Protein AF-A0A918L9H4-F1 (afdb_monomer)

Secondary structure (DSSP, 8-state):
--PPP---SB-TTSPBPHHHHHHHHHHHHHHHHHHHHHHHHHHHHHHHHHHHHHHHHHHHHHHHHHHHHHHT-

pLDDT: mean 88.86, std 13.87, range [36.16, 98.44]

Mean predicted aligned error: 9.56 Å

Foldseek 3Di:
DDDDPPDDQADPVGHGDPVNVVVVVVVVVVVVVVVVVVVVVVVVVVVVVVVVVVVVVVVVVVVVVVVCVVVVD

Organism: NCBI:txid1816

Sequence (73 aa):
MSEHPPQGDYDESGVPSLDYVRDKIEGRFATSTGATELAEAGHEAAEIDKRLAEREKAGADRLAEIRRAMRGE

Solvent-accessible surface area (backbone atoms only — not comparable to full-atom values): 4272 Å² total; per-residue (Å²): 133,86,84,74,74,88,78,56,63,43,49,99,86,66,52,65,36,72,63,51,54,48,54,53,50,53,53,51,50,54,48,55,55,52,51,51,55,51,53,53,52,52,55,54,51,53,52,52,54,48,54,50,52,52,50,51,48,53,51,51,52,52,52,52,51,52,56,32,56,75,70,74,99

Structure (mmCIF, N/CA/C/O backbone):
data_AF-A0A918L9H4-F1
#
_entry.id   AF-A0A918L9H4-F1
#
loop_
_atom_site.group_PDB
_atom_site.id
_atom_site.type_symbol
_atom_site.label_atom_id
_atom_site.label_alt_id
_atom_site.label_comp_id
_atom_site.label_asym_id
_atom_site.label_entity_id
_atom_site.label_seq_id
_atom_site.pdbx_PDB_ins_code
_atom_site.Cartn_x
_atom_site.Cartn_y
_atom_site.Cartn_z
_atom_site.occupancy
_atom_site.B_iso_or_equiv
_atom_site.auth_seq_id
_atom_site.auth_comp_id
_atom_site.auth_asym_id
_atom_site.auth_atom_id
_atom_site.pdbx_PDB_model_num
ATOM 1 N N . MET A 1 1 ? 32.567 9.544 -42.844 1.00 36.16 1 MET A N 1
ATOM 2 C CA . MET A 1 1 ? 31.644 9.488 -41.695 1.00 36.16 1 MET A CA 1
ATOM 3 C C . MET A 1 1 ? 30.381 8.843 -42.220 1.00 36.16 1 MET A C 1
ATOM 5 O O . MET A 1 1 ? 29.734 9.448 -43.061 1.00 36.16 1 MET A O 1
ATOM 9 N N . SER A 1 2 ? 30.132 7.580 -41.878 1.00 43.97 2 SER A N 1
ATOM 10 C CA . SER A 1 2 ? 28.890 6.918 -42.282 1.00 43.97 2 SER A CA 1
ATOM 11 C C . SER A 1 2 ? 27.819 7.312 -41.278 1.00 43.97 2 SER A C 1
ATOM 13 O O . SER A 1 2 ? 27.872 6.886 -40.128 1.00 43.97 2 SER A O 1
ATOM 15 N N . GLU A 1 3 ? 26.910 8.177 -41.713 1.00 46.19 3 GLU A N 1
ATOM 16 C CA . GLU A 1 3 ? 25.665 8.482 -41.016 1.00 46.19 3 GLU A CA 1
ATOM 17 C C . GLU A 1 3 ? 24.849 7.183 -40.947 1.00 46.19 3 GLU A C 1
ATOM 19 O O . GLU A 1 3 ? 24.516 6.600 -41.983 1.00 46.19 3 GLU A O 1
ATOM 24 N N . HIS A 1 4 ? 24.595 6.676 -39.744 1.00 49.31 4 HIS A N 1
ATOM 25 C CA . HIS A 1 4 ? 23.721 5.525 -39.555 1.00 49.31 4 HIS A CA 1
ATOM 26 C C . HIS A 1 4 ? 22.279 6.046 -39.408 1.00 49.31 4 HIS A C 1
ATOM 28 O O . HIS A 1 4 ? 22.076 6.994 -38.646 1.00 49.31 4 HIS A O 1
ATOM 34 N N . PRO A 1 5 ? 21.286 5.499 -40.137 1.00 53.66 5 PRO A N 1
ATOM 35 C CA . PRO A 1 5 ? 19.890 5.919 -40.001 1.00 53.66 5 PRO A CA 1
ATOM 36 C C . PRO A 1 5 ? 19.394 5.694 -38.560 1.00 53.66 5 PRO A C 1
ATOM 38 O O . PRO A 1 5 ? 19.977 4.864 -37.857 1.00 53.66 5 PRO A O 1
ATOM 41 N N . PRO A 1 6 ? 18.339 6.398 -38.096 1.00 58.12 6 PRO A N 1
ATOM 42 C CA . PRO A 1 6 ? 17.787 6.166 -36.764 1.00 58.12 6 PRO A CA 1
ATOM 43 C C . PRO A 1 6 ? 17.388 4.692 -36.642 1.00 58.12 6 PRO A C 1
ATOM 45 O O . PRO A 1 6 ? 16.502 4.218 -37.352 1.00 58.12 6 PRO A O 1
ATOM 48 N N . GLN A 1 7 ? 18.098 3.958 -35.786 1.00 63.56 7 GLN A N 1
ATOM 49 C CA . GLN A 1 7 ? 17.826 2.552 -35.513 1.00 63.56 7 GLN A CA 1
ATOM 50 C C . GLN A 1 7 ? 16.476 2.483 -34.804 1.00 63.56 7 GLN A C 1
ATOM 52 O O . GLN A 1 7 ? 16.309 3.069 -33.736 1.00 63.56 7 GLN A O 1
ATOM 57 N N . GLY A 1 8 ? 15.498 1.807 -35.408 1.00 76.06 8 GLY A N 1
ATOM 58 C CA . GLY A 1 8 ? 14.310 1.396 -34.667 1.00 76.06 8 GLY A CA 1
ATOM 59 C C . GLY A 1 8 ? 14.696 0.443 -33.530 1.00 76.06 8 GLY A C 1
ATOM 60 O O . GLY A 1 8 ? 15.784 -0.133 -33.538 1.00 76.06 8 GLY A O 1
ATOM 61 N N . ASP A 1 9 ? 13.791 0.240 -32.570 1.00 88.50 9 ASP A N 1
ATOM 62 C CA . ASP A 1 9 ? 13.989 -0.703 -31.454 1.00 88.50 9 ASP A CA 1
ATOM 63 C C . ASP A 1 9 ? 14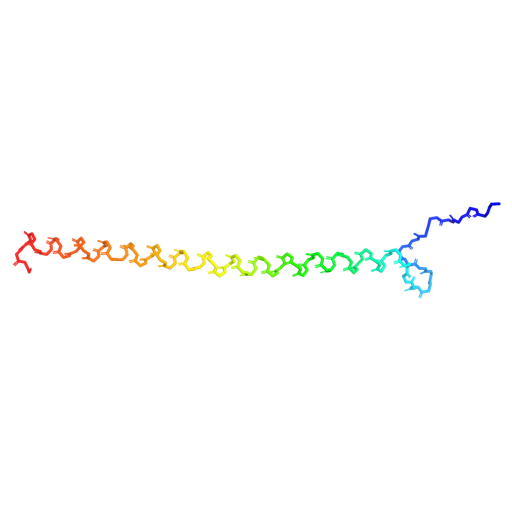.343 -2.125 -31.925 1.00 88.50 9 ASP A C 1
ATOM 65 O O . ASP A 1 9 ? 14.999 -2.876 -31.203 1.00 88.50 9 ASP A O 1
ATOM 69 N N . TYR A 1 10 ? 13.926 -2.473 -33.147 1.00 92.31 10 TYR A N 1
ATOM 70 C CA . TYR A 1 10 ? 14.167 -3.740 -33.823 1.00 92.31 10 TYR A CA 1
ATOM 71 C C . TYR A 1 10 ? 14.649 -3.513 -35.258 1.00 92.31 10 TYR A C 1
ATOM 73 O O . TYR A 1 10 ? 14.202 -2.576 -35.926 1.00 92.31 10 TYR A O 1
ATOM 81 N N . ASP A 1 11 ? 15.514 -4.402 -35.746 1.00 90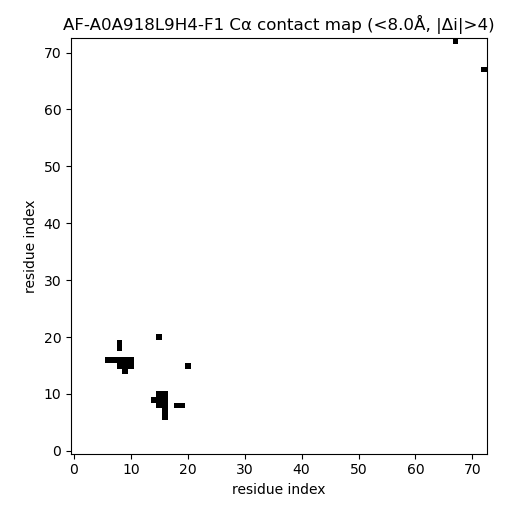.19 11 ASP A N 1
ATOM 82 C CA . ASP A 1 11 ? 15.84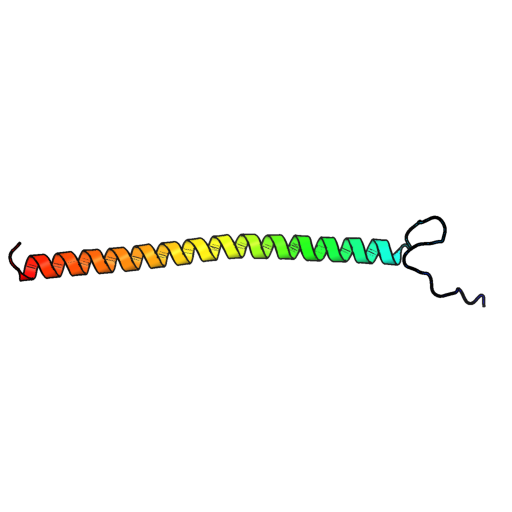5 -4.487 -37.168 1.00 90.19 11 ASP A CA 1
ATOM 83 C C . ASP A 1 11 ? 14.744 -5.196 -37.984 1.00 90.19 11 ASP A C 1
ATOM 85 O O . ASP A 1 11 ? 13.767 -5.718 -37.443 1.00 90.19 11 ASP A O 1
ATOM 89 N N . GLU A 1 12 ? 14.899 -5.233 -39.310 1.00 90.25 12 GLU A N 1
ATOM 90 C CA . GLU A 1 12 ? 13.926 -5.851 -40.227 1.00 90.25 12 GLU A CA 1
ATOM 91 C C . GLU A 1 12 ? 13.737 -7.362 -39.999 1.00 90.25 12 GLU A C 1
ATOM 93 O O . GLU A 1 12 ? 12.716 -7.926 -40.395 1.00 90.25 12 GLU A O 1
ATOM 98 N N . SER A 1 13 ? 14.698 -8.023 -39.346 1.00 93.19 13 SER A N 1
ATOM 99 C CA . SER A 1 13 ? 14.619 -9.435 -38.964 1.00 93.19 13 SER A CA 1
ATOM 100 C C . SER A 1 13 ? 14.037 -9.656 -37.561 1.00 93.19 13 SER A C 1
ATOM 102 O O . SER A 1 13 ? 13.849 -10.801 -37.145 1.00 93.19 13 SER A O 1
ATOM 104 N N . GLY A 1 14 ? 13.705 -8.575 -36.847 1.00 91.88 14 GLY A N 1
ATOM 105 C CA . GLY A 1 14 ? 13.140 -8.605 -35.502 1.00 91.88 14 GLY A CA 1
ATOM 106 C C . GLY A 1 14 ? 14.177 -8.751 -34.388 1.00 91.88 14 GLY A C 1
ATOM 107 O O . GLY A 1 14 ? 13.812 -9.130 -33.272 1.00 91.88 14 GLY A O 1
ATOM 108 N N . VAL A 1 15 ? 15.456 -8.468 -34.647 1.00 94.62 15 VAL A N 1
ATOM 109 C CA . VAL A 1 15 ? 16.498 -8.461 -33.610 1.00 94.62 15 VAL A CA 1
ATOM 110 C C . VAL A 1 15 ? 16.494 -7.102 -32.908 1.00 94.62 15 VAL A C 1
ATOM 112 O O . VAL A 1 15 ? 16.570 -6.075 -33.585 1.00 94.62 15 VAL A O 1
ATOM 115 N N . PRO A 1 16 ? 16.390 -7.059 -31.567 1.00 93.25 16 PRO A N 1
ATOM 116 C CA . PRO A 1 16 ? 16.361 -5.799 -30.843 1.00 93.25 16 PRO A CA 1
ATOM 117 C C . PRO A 1 16 ? 17.734 -5.125 -30.807 1.00 93.25 16 PRO A C 1
ATOM 119 O O . PRO A 1 16 ? 18.772 -5.793 -30.755 1.00 93.25 16 PRO A O 1
ATOM 122 N N . SER A 1 17 ? 17.734 -3.795 -30.744 1.00 92.38 17 SER A N 1
ATOM 123 C CA . SER A 1 17 ? 18.949 -3.029 -30.476 1.00 92.38 17 SER A CA 1
ATOM 124 C C . SER A 1 17 ? 19.455 -3.270 -29.046 1.00 92.38 17 SER A C 1
ATOM 126 O O . SER A 1 17 ? 18.702 -3.630 -28.134 1.00 92.38 17 SER A O 1
ATOM 128 N N . LEU A 1 18 ? 20.758 -3.063 -28.830 1.00 93.75 18 LEU A N 1
ATOM 129 C CA . LEU A 1 18 ? 21.349 -3.181 -27.494 1.00 93.75 18 LEU A CA 1
ATOM 130 C C . LEU A 1 18 ? 20.739 -2.169 -26.514 1.00 93.75 18 LEU A C 1
ATOM 132 O O . LEU A 1 18 ? 20.501 -2.514 -25.356 1.00 93.75 18 LEU A O 1
ATOM 136 N N . ASP A 1 19 ? 20.473 -0.952 -26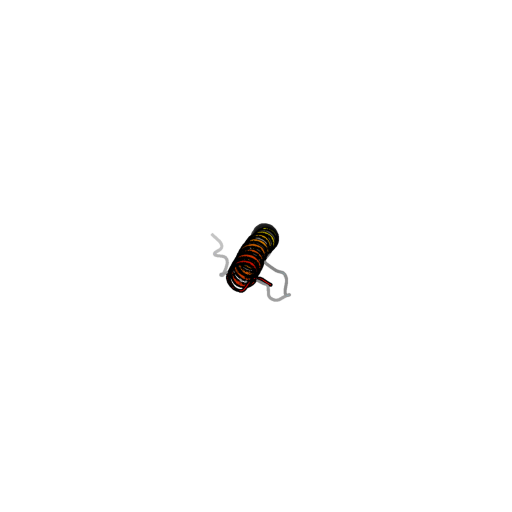.987 1.00 93.12 19 ASP A N 1
ATOM 137 C CA . ASP A 1 19 ? 19.890 0.116 -26.176 1.00 93.12 19 ASP A CA 1
ATOM 138 C C . ASP A 1 19 ? 18.462 -0.244 -25.752 1.00 93.12 19 ASP A C 1
ATOM 140 O O . ASP A 1 19 ? 18.143 -0.174 -24.568 1.00 93.12 19 ASP A O 1
ATOM 144 N N . TYR A 1 20 ? 17.644 -0.787 -26.662 1.00 93.88 20 TYR A N 1
ATOM 145 C CA . TYR A 1 20 ? 16.293 -1.246 -26.329 1.00 93.88 20 TYR A CA 1
ATOM 146 C C . TYR A 1 20 ? 16.292 -2.352 -25.262 1.00 93.88 20 TYR A C 1
ATOM 148 O O . TYR A 1 20 ? 15.490 -2.341 -24.321 1.00 93.88 20 TYR A O 1
ATOM 156 N N . VAL A 1 21 ? 17.207 -3.321 -25.374 1.00 95.88 21 VAL A N 1
ATOM 157 C CA . VAL A 1 21 ? 17.350 -4.383 -24.366 1.00 95.88 21 VAL A CA 1
ATOM 158 C C . VAL A 1 21 ? 17.792 -3.807 -23.021 1.00 95.88 21 VAL A C 1
ATOM 160 O O . VAL A 1 21 ? 17.256 -4.221 -21.988 1.00 95.88 21 VAL A O 1
ATOM 163 N N . ARG A 1 22 ? 18.735 -2.859 -23.016 1.00 95.81 22 ARG A N 1
ATOM 164 C CA . ARG A 1 22 ? 19.205 -2.194 -21.795 1.00 95.81 22 ARG A CA 1
ATOM 165 C C . ARG A 1 22 ? 18.065 -1.459 -21.100 1.00 95.81 22 ARG A C 1
ATOM 167 O O . ARG A 1 22 ? 17.790 -1.768 -19.941 1.00 95.81 22 ARG A O 1
ATOM 174 N N . ASP A 1 23 ? 17.345 -0.609 -21.822 1.00 95.62 23 ASP A N 1
ATOM 175 C CA . ASP A 1 23 ? 16.204 0.143 -21.294 1.00 95.62 23 ASP A CA 1
ATOM 176 C C . ASP A 1 23 ? 15.138 -0.795 -20.716 1.00 95.62 23 ASP A C 1
ATOM 178 O O . ASP A 1 23 ? 14.578 -0.557 -19.640 1.00 95.62 23 ASP A O 1
ATOM 182 N N . LYS A 1 24 ? 14.882 -1.931 -21.380 1.00 95.88 24 LYS A N 1
ATOM 183 C CA . LYS A 1 24 ? 13.931 -2.933 -20.883 1.00 95.88 24 LYS A CA 1
ATOM 184 C C . LYS A 1 24 ? 14.391 -3.587 -19.581 1.00 95.88 24 LYS A C 1
ATOM 186 O O . LYS A 1 24 ? 13.554 -3.857 -18.715 1.00 95.88 24 LYS A O 1
ATOM 191 N N . ILE A 1 25 ? 15.681 -3.891 -19.451 1.00 97.06 25 ILE A N 1
ATOM 192 C CA . ILE A 1 25 ? 16.254 -4.487 -18.237 1.00 97.06 25 ILE A CA 1
ATOM 193 C C . ILE A 1 25 ? 16.204 -3.481 -17.092 1.00 97.06 25 ILE A C 1
ATOM 195 O O . ILE A 1 25 ? 15.711 -3.824 -16.019 1.00 97.06 25 ILE A O 1
ATOM 199 N N . GLU A 1 26 ? 16.643 -2.248 -17.327 1.00 96.44 26 GLU A N 1
ATOM 200 C CA . GLU A 1 26 ? 16.640 -1.182 -16.323 1.00 96.44 26 GLU A CA 1
ATOM 201 C C . GLU A 1 26 ? 15.217 -0.868 -15.853 1.00 96.44 26 GLU A C 1
ATOM 203 O O . GLU A 1 26 ? 14.957 -0.834 -14.649 1.00 96.44 26 GLU A O 1
ATOM 208 N N . GLY A 1 27 ? 14.259 -0.768 -16.780 1.00 95.69 27 GLY A N 1
ATOM 209 C CA . GLY A 1 27 ? 12.849 -0.576 -16.448 1.00 95.69 27 GLY A CA 1
ATOM 210 C C . GLY A 1 27 ? 12.265 -1.729 -15.625 1.00 95.69 27 GLY A C 1
ATOM 211 O O . GLY A 1 27 ? 11.543 -1.497 -14.651 1.00 95.69 27 GLY A O 1
ATOM 212 N N . ARG A 1 28 ? 12.596 -2.985 -15.961 1.00 94.94 28 ARG A N 1
ATOM 213 C CA . ARG A 1 28 ? 12.166 -4.156 -15.173 1.00 94.94 28 ARG A CA 1
ATOM 214 C C . ARG A 1 28 ? 12.801 -4.176 -13.790 1.00 94.94 28 ARG A C 1
ATOM 216 O O . ARG A 1 28 ? 12.103 -4.474 -12.825 1.00 94.94 28 ARG A O 1
ATOM 223 N N . PHE A 1 29 ? 14.084 -3.848 -13.694 1.00 94.62 29 PHE A N 1
ATOM 224 C CA . PHE A 1 29 ? 14.801 -3.787 -12.428 1.00 94.62 29 PHE A CA 1
ATOM 225 C C . PHE A 1 29 ? 14.190 -2.724 -11.508 1.00 94.62 29 PHE A C 1
ATOM 227 O O . PHE A 1 29 ? 13.759 -3.057 -10.406 1.00 94.62 29 PHE A O 1
ATOM 234 N N . ALA A 1 30 ? 14.027 -1.491 -11.997 1.00 93.44 30 ALA A N 1
ATOM 235 C CA . ALA A 1 30 ? 13.388 -0.409 -11.250 1.00 93.44 30 ALA A CA 1
ATOM 236 C C . ALA A 1 30 ? 11.967 -0.781 -10.789 1.00 93.44 30 ALA A C 1
ATOM 238 O O . ALA A 1 30 ? 11.614 -0.575 -9.628 1.00 93.44 30 ALA A O 1
ATOM 239 N N . THR A 1 31 ? 11.174 -1.405 -11.669 1.00 93.19 31 THR A N 1
ATOM 240 C CA . THR A 1 31 ? 9.825 -1.887 -11.323 1.00 93.19 31 THR A CA 1
ATOM 241 C C . THR A 1 31 ? 9.868 -2.958 -10.233 1.00 93.19 31 THR A C 1
ATOM 243 O O . THR A 1 31 ? 9.053 -2.92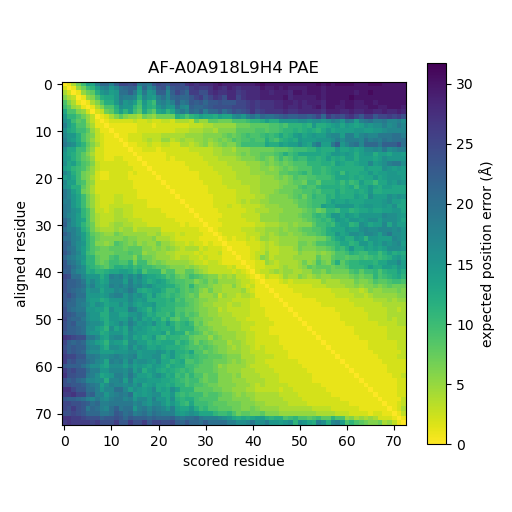4 -9.317 1.00 93.19 31 THR A O 1
ATOM 246 N N . SER A 1 32 ? 10.803 -3.912 -10.309 1.00 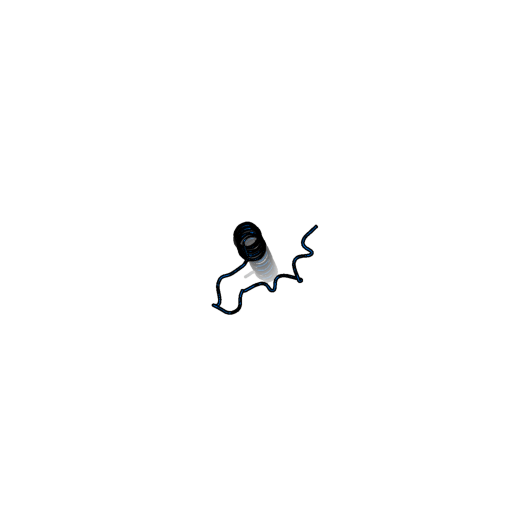89.75 32 SER A N 1
ATOM 247 C CA . SER A 1 32 ? 10.911 -4.994 -9.321 1.00 89.75 32 SER A CA 1
ATOM 248 C C . SER A 1 32 ? 11.283 -4.483 -7.927 1.00 89.75 32 SER A C 1
ATOM 250 O O . SER A 1 32 ? 10.713 -4.937 -6.933 1.00 89.75 32 SER A O 1
ATOM 252 N N . THR A 1 33 ? 12.166 -3.486 -7.862 1.00 89.56 33 THR A N 1
ATOM 253 C CA . THR A 1 33 ? 12.531 -2.816 -6.613 1.00 89.56 33 THR A CA 1
ATOM 254 C C . THR A 1 33 ? 11.318 -2.101 -6.020 1.00 89.56 33 THR A C 1
ATOM 256 O O . THR A 1 33 ? 10.923 -2.403 -4.897 1.00 89.56 33 THR A O 1
ATOM 259 N N . GLY A 1 34 ? 10.640 -1.254 -6.804 1.00 87.94 34 GLY A N 1
ATOM 260 C CA . GLY A 1 34 ? 9.467 -0.514 -6.323 1.00 87.94 34 GLY A CA 1
ATOM 261 C C . GLY A 1 34 ? 8.273 -1.404 -5.954 1.00 87.94 34 GLY A C 1
ATOM 262 O O . GLY A 1 34 ? 7.527 -1.093 -5.029 1.00 87.94 34 GLY A O 1
ATOM 263 N N . ALA A 1 35 ? 8.090 -2.542 -6.632 1.00 88.31 35 ALA A N 1
ATOM 264 C CA . ALA A 1 35 ? 7.033 -3.497 -6.297 1.00 88.31 35 ALA A CA 1
ATOM 265 C C . ALA A 1 35 ? 7.246 -4.145 -4.920 1.00 88.31 35 ALA A C 1
ATOM 267 O O . ALA A 1 35 ? 6.273 -4.402 -4.211 1.00 88.31 35 ALA A O 1
ATOM 268 N N . THR A 1 36 ? 8.503 -4.389 -4.540 1.00 83.38 36 THR A N 1
ATOM 269 C CA . THR A 1 36 ? 8.848 -4.951 -3.226 1.00 83.38 36 THR A CA 1
ATOM 270 C C . THR A 1 36 ? 8.548 -3.941 -2.120 1.00 83.38 36 THR A C 1
ATOM 272 O O . THR A 1 36 ? 7.837 -4.269 -1.174 1.00 83.38 36 THR A O 1
ATOM 275 N N . GLU A 1 37 ? 8.979 -2.690 -2.298 1.00 84.50 37 GLU A N 1
ATOM 276 C CA . GLU A 1 37 ? 8.694 -1.588 -1.366 1.00 84.50 37 GLU A CA 1
ATOM 277 C C . GLU A 1 37 ? 7.182 -1.365 -1.184 1.00 84.50 37 GLU A C 1
ATOM 279 O O . GLU A 1 37 ? 6.696 -1.202 -0.064 1.00 84.50 37 GLU A O 1
ATOM 284 N N . LEU A 1 38 ? 6.408 -1.412 -2.275 1.00 87.12 38 LEU A N 1
ATOM 285 C CA . LEU A 1 38 ? 4.951 -1.262 -2.223 1.00 87.12 38 LEU A CA 1
ATOM 286 C C . LEU A 1 38 ? 4.269 -2.423 -1.484 1.00 87.12 38 LEU A C 1
ATOM 288 O O . LEU A 1 38 ? 3.316 -2.200 -0.735 1.00 87.12 38 LEU A O 1
ATOM 292 N N . ALA A 1 39 ? 4.734 -3.657 -1.695 1.00 83.31 39 ALA A N 1
ATOM 293 C CA . ALA A 1 39 ? 4.205 -4.824 -0.996 1.00 83.31 39 ALA A CA 1
ATOM 294 C C . ALA A 1 39 ? 4.464 -4.732 0.517 1.00 83.31 39 ALA A C 1
ATOM 296 O O . ALA A 1 39 ? 3.552 -4.968 1.312 1.00 83.31 39 ALA A O 1
ATOM 297 N N . GLU A 1 40 ? 5.673 -4.330 0.915 1.00 82.38 40 GLU A N 1
ATOM 298 C CA . GLU A 1 40 ? 6.034 -4.103 2.319 1.00 82.38 40 GLU A CA 1
ATOM 299 C C . GLU A 1 40 ? 5.179 -2.998 2.957 1.00 82.38 40 GLU A C 1
ATOM 301 O O . GLU A 1 40 ? 4.594 -3.212 4.023 1.00 82.38 40 GLU A O 1
ATOM 306 N N . ALA A 1 41 ? 5.007 -1.865 2.271 1.00 84.81 41 ALA A N 1
ATOM 307 C CA . ALA A 1 41 ? 4.147 -0.775 2.734 1.00 84.81 41 ALA A CA 1
ATOM 308 C C . ALA A 1 41 ? 2.683 -1.220 2.927 1.00 84.81 41 ALA A C 1
ATOM 310 O O . ALA A 1 41 ? 2.014 -0.786 3.868 1.00 84.81 41 ALA A O 1
ATOM 311 N N . GLY A 1 42 ? 2.183 -2.123 2.075 1.00 86.94 42 GLY A N 1
ATOM 312 C CA . GLY A 1 42 ? 0.842 -2.696 2.207 1.00 86.94 42 GLY A CA 1
ATOM 313 C C . GLY A 1 42 ? 0.655 -3.520 3.487 1.00 86.94 42 GLY A C 1
ATOM 314 O O . GLY A 1 42 ? -0.395 -3.435 4.127 1.00 86.94 42 GLY A O 1
ATOM 315 N N . HIS A 1 43 ? 1.675 -4.279 3.898 1.00 86.12 43 HIS A N 1
ATOM 316 C CA . HIS A 1 43 ? 1.646 -5.031 5.156 1.00 86.12 43 HIS A CA 1
ATOM 317 C C . HIS A 1 43 ? 1.642 -4.111 6.382 1.00 86.12 43 HIS A C 1
ATOM 319 O O . HIS A 1 43 ? 0.875 -4.345 7.318 1.00 86.12 43 HIS A O 1
ATOM 325 N N . GLU A 1 44 ? 2.460 -3.058 6.377 1.00 88.06 44 GLU A N 1
ATOM 326 C CA . GLU A 1 44 ? 2.491 -2.079 7.467 1.00 88.06 44 GLU A CA 1
ATOM 327 C C . GLU A 1 44 ? 1.149 -1.342 7.604 1.00 88.06 44 GLU A C 1
ATOM 329 O O . GLU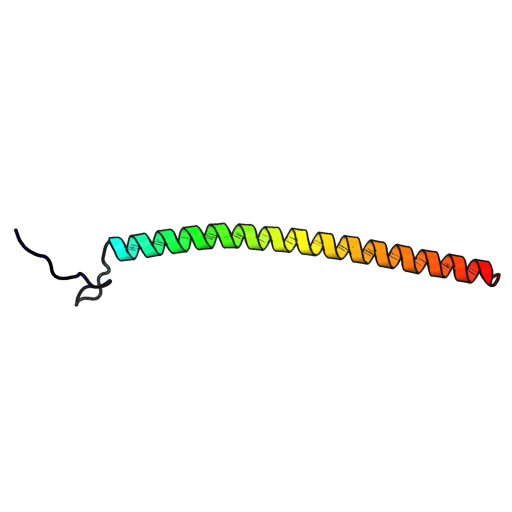 A 1 44 ? 0.622 -1.222 8.713 1.00 88.06 44 GLU A O 1
ATOM 334 N N . ALA A 1 45 ? 0.552 -0.927 6.482 1.00 88.06 45 ALA A N 1
ATOM 335 C CA . ALA A 1 45 ? -0.761 -0.285 6.468 1.00 88.06 45 ALA A CA 1
ATOM 336 C C . ALA A 1 45 ? -1.850 -1.185 7.081 1.00 88.06 45 ALA A C 1
ATOM 338 O O . ALA A 1 45 ? -2.607 -0.739 7.944 1.00 88.06 45 ALA A O 1
ATOM 339 N N . ALA A 1 46 ? -1.878 -2.470 6.711 1.00 92.50 46 ALA A N 1
ATOM 340 C CA . ALA A 1 46 ? -2.843 -3.425 7.252 1.00 92.50 46 ALA A CA 1
ATOM 341 C C . ALA A 1 46 ? -2.706 -3.616 8.777 1.00 92.50 46 ALA A C 1
ATOM 343 O O . ALA A 1 46 ? -3.709 -3.728 9.486 1.00 92.50 46 ALA A O 1
ATOM 344 N N . GLU A 1 47 ? -1.480 -3.630 9.305 1.00 94.94 47 GLU A N 1
ATOM 345 C CA . GLU A 1 47 ? -1.249 -3.717 10.752 1.00 94.94 47 GLU A CA 1
ATOM 346 C C . GLU A 1 47 ? -1.666 -2.437 11.492 1.00 94.94 47 GLU A C 1
ATOM 348 O O . GLU A 1 47 ? -2.201 -2.515 12.602 1.00 94.94 47 GLU A O 1
ATOM 353 N N . ILE A 1 48 ? -1.478 -1.259 10.891 1.00 95.12 48 ILE A N 1
ATOM 354 C CA . ILE A 1 48 ? -1.962 0.011 11.455 1.00 95.12 48 ILE A CA 1
ATOM 355 C C . ILE A 1 48 ? -3.493 0.017 11.529 1.00 95.12 48 ILE A C 1
ATOM 357 O O . ILE A 1 48 ? -4.046 0.315 12.594 1.00 95.12 48 ILE A O 1
ATOM 361 N N . ASP A 1 49 ? -4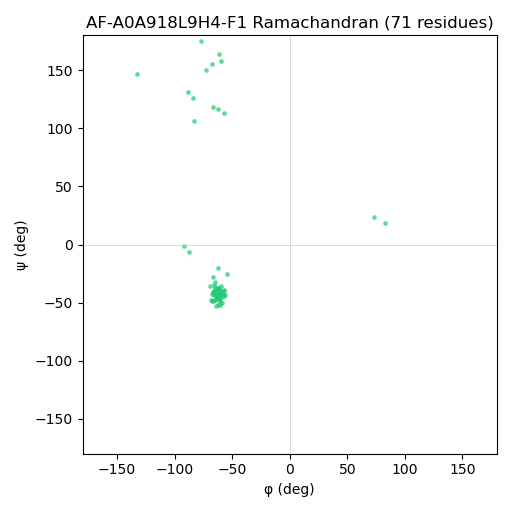.173 -0.372 10.449 1.00 94.56 49 ASP A N 1
ATOM 362 C CA . ASP A 1 49 ? -5.637 -0.451 10.399 1.00 94.56 49 ASP A CA 1
ATOM 363 C C . ASP A 1 49 ? -6.180 -1.423 11.451 1.00 94.56 49 ASP A C 1
ATOM 365 O O . ASP A 1 49 ? -7.131 -1.115 12.178 1.00 94.56 49 ASP A O 1
ATOM 369 N N . LYS A 1 50 ? -5.526 -2.579 11.608 1.00 97.19 50 LYS A N 1
ATOM 370 C CA . LYS A 1 50 ? -5.874 -3.563 12.635 1.00 97.19 50 LYS A CA 1
ATOM 371 C C . LYS A 1 50 ? -5.748 -2.988 14.047 1.00 97.19 50 LYS A C 1
ATOM 373 O O . LYS A 1 50 ? -6.680 -3.117 14.841 1.00 97.19 50 LYS A O 1
ATOM 378 N N . ARG A 1 51 ? -4.636 -2.315 14.363 1.00 97.00 51 ARG A N 1
ATOM 379 C CA . ARG A 1 51 ? -4.431 -1.677 15.679 1.00 97.00 51 ARG A CA 1
ATOM 380 C C . ARG A 1 51 ? -5.473 -0.596 15.959 1.00 97.00 51 ARG A C 1
ATOM 382 O O . ARG A 1 51 ? -5.920 -0.455 17.099 1.00 97.00 51 ARG A O 1
ATOM 389 N N . LEU A 1 52 ? -5.873 0.166 14.941 1.00 97.56 52 LEU A N 1
ATOM 390 C CA . LEU A 1 52 ? -6.921 1.175 15.076 1.00 97.56 52 LEU A CA 1
ATOM 391 C C . LEU A 1 52 ? -8.278 0.527 15.380 1.00 97.56 52 LEU A C 1
ATOM 393 O O . LEU A 1 52 ? -8.933 0.929 16.343 1.00 97.56 52 LEU A O 1
ATOM 397 N N . ALA A 1 53 ? -8.652 -0.516 14.636 1.00 98.06 53 ALA A N 1
ATOM 398 C CA . ALA A 1 53 ? -9.891 -1.260 14.855 1.00 98.06 53 ALA A CA 1
ATOM 399 C C . ALA A 1 53 ? -9.946 -1.906 16.253 1.00 98.06 53 ALA A C 1
ATOM 401 O O . ALA A 1 53 ? -10.973 -1.848 16.933 1.00 98.06 53 ALA A O 1
ATOM 402 N N . GLU A 1 54 ? -8.834 -2.475 16.725 1.00 98.25 54 GLU A N 1
ATOM 403 C CA . GLU A 1 54 ? -8.717 -3.013 18.087 1.00 98.25 54 GLU A CA 1
ATOM 404 C C . GLU A 1 54 ? -8.922 -1.920 19.147 1.00 98.25 54 GLU A C 1
ATOM 406 O O . GLU A 1 54 ? -9.662 -2.126 20.114 1.00 98.25 54 GLU A O 1
ATOM 411 N N . ARG A 1 55 ? -8.330 -0.734 18.948 1.00 98.00 55 ARG A N 1
ATOM 412 C CA . ARG A 1 55 ? -8.501 0.416 19.850 1.00 98.00 55 ARG A CA 1
ATOM 413 C C . ARG A 1 55 ? -9.947 0.905 19.883 1.00 98.00 55 ARG A C 1
ATOM 415 O O . ARG A 1 55 ? -10.465 1.204 20.960 1.00 98.00 55 ARG A O 1
ATOM 422 N N . GLU A 1 56 ? -10.595 1.002 18.727 1.00 98.25 56 GLU A N 1
ATOM 423 C CA . GLU A 1 56 ? -11.998 1.412 18.620 1.00 98.25 56 GLU A CA 1
ATOM 424 C C . GLU A 1 56 ? -12.924 0.423 19.320 1.00 98.25 56 GLU A C 1
ATOM 426 O O . GLU A 1 56 ? -13.777 0.835 20.111 1.00 98.25 56 GLU A O 1
ATOM 431 N N . LYS A 1 57 ? -12.706 -0.880 19.109 1.00 98.38 57 LYS A N 1
ATOM 432 C CA . LYS A 1 57 ? -13.455 -1.935 19.791 1.00 98.38 57 LYS A CA 1
ATOM 433 C C . LYS A 1 57 ? -13.280 -1.858 21.306 1.00 98.38 57 LYS A C 1
ATOM 435 O O . LYS A 1 57 ? -14.275 -1.822 22.022 1.00 98.38 57 LYS A O 1
ATOM 440 N N . ALA A 1 58 ? -12.043 -1.759 21.793 1.00 98.44 58 ALA A N 1
ATOM 441 C CA . ALA A 1 58 ? -11.770 -1.640 23.225 1.00 98.44 58 ALA A CA 1
ATOM 442 C C . ALA A 1 58 ? -12.451 -0.402 23.839 1.00 98.44 58 ALA A C 1
ATOM 444 O O . ALA A 1 58 ? -13.016 -0.469 24.933 1.00 98.44 58 ALA A O 1
ATOM 445 N N . GLY A 1 59 ? -12.454 0.723 23.118 1.00 98.12 59 GLY A N 1
ATOM 446 C CA . GLY A 1 59 ? -13.184 1.925 23.520 1.00 98.12 59 GLY A CA 1
ATOM 447 C C . GLY A 1 59 ? -14.699 1.707 23.574 1.00 98.12 59 GLY A C 1
ATOM 448 O O . GLY A 1 59 ? -15.344 2.084 24.555 1.00 98.12 59 GLY A O 1
ATOM 449 N N . ALA A 1 60 ? -15.275 1.072 22.553 1.00 98.44 60 ALA A N 1
ATOM 450 C CA . ALA A 1 60 ? -16.702 0.765 22.489 1.00 98.44 60 ALA A CA 1
ATOM 451 C C . ALA A 1 60 ? -17.144 -0.188 23.613 1.00 98.44 60 ALA A C 1
ATOM 453 O O . ALA A 1 60 ? -18.162 0.072 24.266 1.00 98.44 60 ALA A O 1
ATOM 454 N N . ASP A 1 61 ? -16.358 -1.232 23.877 1.00 98.44 61 ASP A N 1
ATOM 455 C CA . ASP A 1 61 ? -16.583 -2.195 24.956 1.00 98.44 61 ASP A CA 1
ATOM 456 C C . ASP A 1 61 ? -16.547 -1.489 26.315 1.00 98.44 61 ASP A C 1
ATOM 458 O O . ASP A 1 61 ? -17.488 -1.608 27.108 1.00 98.44 61 ASP A O 1
ATOM 462 N N . ARG A 1 62 ? -15.543 -0.633 26.544 1.00 98.19 62 ARG A N 1
ATOM 463 C CA . ARG A 1 62 ? -15.439 0.143 27.784 1.00 98.19 62 ARG A CA 1
ATOM 464 C C . ARG A 1 62 ? -16.620 1.092 27.985 1.00 98.19 62 ARG A C 1
ATOM 466 O O . ARG A 1 62 ? -17.141 1.218 29.093 1.00 98.19 62 ARG A O 1
ATOM 473 N N . LEU A 1 63 ? -17.081 1.750 26.923 1.00 98.44 63 LEU A N 1
ATOM 474 C CA . LEU A 1 63 ? -18.277 2.594 26.980 1.00 98.44 63 LEU A CA 1
ATOM 475 C C . LEU A 1 63 ? -19.539 1.774 27.279 1.00 98.44 63 LEU A C 1
ATOM 477 O O . LEU A 1 63 ? -20.424 2.248 27.993 1.00 98.44 63 LEU A O 1
ATOM 481 N N . ALA A 1 64 ? -19.643 0.554 26.750 1.00 98.12 64 ALA A N 1
ATOM 482 C CA . ALA A 1 64 ? -20.758 -0.339 27.044 1.00 98.12 64 ALA A CA 1
ATOM 483 C C . ALA A 1 64 ? -20.761 -0.787 28.513 1.00 98.12 64 ALA A C 1
ATOM 485 O O . ALA A 1 64 ? -21.826 -0.797 29.130 1.00 98.12 64 ALA A O 1
ATOM 486 N N . GLU A 1 65 ? -19.597 -1.100 29.084 1.00 97.94 65 GLU A N 1
ATOM 487 C CA . GLU A 1 65 ? -19.439 -1.387 30.517 1.00 97.94 65 GLU A CA 1
ATOM 488 C C . GLU A 1 65 ? -19.878 -0.209 31.389 1.00 97.94 65 GLU A C 1
ATOM 490 O O . GLU A 1 65 ? -20.701 -0.387 32.283 1.00 97.94 65 GLU A O 1
ATOM 495 N N . ILE A 1 66 ? -19.395 1.005 31.097 1.00 98.06 66 ILE A N 1
ATOM 496 C CA . ILE A 1 66 ? -19.781 2.215 31.843 1.00 98.06 66 ILE A CA 1
ATOM 497 C C . ILE A 1 66 ? -21.300 2.405 31.797 1.00 98.06 66 ILE A C 1
ATOM 499 O O . ILE A 1 66 ? -21.930 2.651 32.824 1.00 98.06 66 ILE A O 1
ATOM 503 N N . ARG A 1 67 ? -21.914 2.236 30.620 1.00 97.69 67 ARG A N 1
ATOM 504 C CA . ARG A 1 67 ? -23.369 2.347 30.457 1.00 97.69 67 ARG A CA 1
ATOM 505 C C . ARG A 1 67 ? -24.148 1.310 31.272 1.00 97.69 67 ARG A C 1
ATOM 507 O O . ARG A 1 67 ? -25.218 1.653 31.765 1.00 97.69 67 ARG A O 1
ATOM 514 N N . ARG A 1 68 ? -23.652 0.074 31.395 1.00 97.88 68 ARG A N 1
ATOM 515 C CA . ARG A 1 68 ? -24.263 -0.969 32.245 1.00 97.88 68 ARG A CA 1
ATOM 516 C C . ARG A 1 68 ? -24.162 -0.604 33.723 1.00 97.88 68 ARG A C 1
ATOM 518 O O . ARG A 1 68 ? -25.185 -0.536 34.397 1.00 97.88 68 ARG A O 1
ATOM 525 N N . ALA A 1 69 ? -22.969 -0.209 34.170 1.00 96.88 69 ALA A N 1
ATOM 526 C CA . ALA A 1 69 ? -22.737 0.231 35.544 1.00 96.88 69 ALA A CA 1
ATOM 527 C C . ALA A 1 69 ? -23.638 1.417 35.939 1.00 96.88 69 ALA A C 1
ATOM 529 O O . ALA A 1 69 ? -24.179 1.442 37.040 1.00 96.88 69 ALA A O 1
ATOM 530 N N . MET A 1 70 ? -23.865 2.373 35.028 1.00 96.19 70 MET A N 1
ATOM 531 C CA . MET A 1 70 ? -24.790 3.493 35.255 1.00 96.19 70 MET A CA 1
ATOM 532 C C . MET A 1 70 ? -26.261 3.069 35.370 1.00 96.19 70 MET A C 1
ATOM 534 O O . MET A 1 70 ? -27.036 3.770 36.016 1.00 96.19 70 MET A O 1
ATOM 538 N N . ARG A 1 71 ? -26.662 1.958 34.739 1.00 96.19 71 ARG A N 1
ATOM 539 C CA . ARG A 1 71 ? -28.023 1.404 34.835 1.00 96.19 71 ARG A CA 1
ATOM 540 C C . ARG A 1 71 ? -28.208 0.445 36.016 1.00 96.19 71 ARG A C 1
ATOM 542 O O . ARG A 1 71 ? -29.340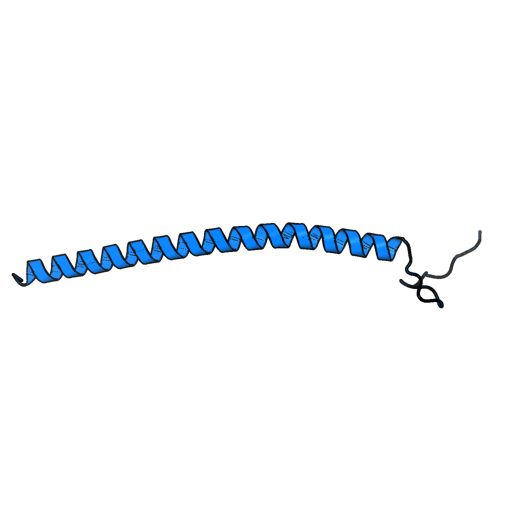 0.058 36.283 1.00 96.19 71 ARG A O 1
ATOM 549 N N . GLY A 1 72 ? -27.134 0.102 36.732 1.00 90.00 72 GLY A N 1
ATOM 550 C CA . GLY A 1 72 ? -27.167 -0.886 37.813 1.00 90.00 72 GLY A CA 1
ATOM 551 C C . GLY A 1 72 ? -27.304 -2.332 37.321 1.00 90.00 72 GLY A C 1
ATOM 552 O O . GLY A 1 72 ? -27.814 -3.167 38.064 1.00 90.00 72 GLY A O 1
ATOM 553 N N . GLU A 1 73 ? -26.890 -2.596 36.076 1.00 75.12 73 GLU A N 1
ATOM 554 C CA . GLU A 1 73 ? -26.812 -3.928 35.448 1.00 75.12 73 GLU A CA 1
ATOM 555 C C . GLU A 1 73 ? -25.469 -4.615 35.718 1.00 75.12 73 GLU A C 1
ATOM 557 O O . GLU A 1 73 ? -24.430 -3.909 35.686 1.00 75.12 73 GLU A O 1
#

Radius of gyration: 29.75 Å; Cα contacts (8 Å, |Δi|>4): 13; chains: 1; bounding box: 60×19×80 Å